Protein AF-A0AAE9EL29-F1 (afdb_monomer_lite)

Foldseek 3Di:
DDDDPPPPPPPDLPPPPPPPPPPPDDPVLFQVVLLVVQLVVLVLLQVLLVVCCPVFPVVLSVLSNVLSVLSNVLSRLVRSLVSVVVVVVVVVVVDPDPPDDDDDSSNDVSVVVSVVSLVVSLVSLVVLCVVLVCCVVVVPDGDPSRNVVSNVSSVVSPVVVVVVVVVVVVVVVVVVVD

Radius of gyration: 21.61 Å; chains: 1; bounding box: 70×26×61 Å

pLDDT: mean 76.13, std 20.04, range [33.28, 96.25]

Secondary structure (DSSP, 8-state):
------------TT-TT---------GGG--HHHHHHHTHHHHHHHHHHHHTTTTS-HHHHHHHHHHHHHHHHHHHHHHHHHHHHHHHHHHHTT---TTS----GGG-HHHHHHHHHHHHHHHHHHHHHHHHHHHHHHT----HHHHHHHHHHHHHHHHHHHHHHHHHHHHHHHHHH-

Organism: Caenorhabditis briggsae (NCBI:txid6238)

Sequence (178 aa):
MSQKKETNISVDPFTDQDVLKTKAFSWREIHLQIFFLTIPLPLFFIVTGILQIYDCDTSLAIWMIIMGIMIGVELIHVSVFFHRAAVQKNEMDLEDDDIFDHYEPLKDPIVKRIVRIHSVTGLLSYFGGVKCYLILIGSWWCSGMVFWPSLLISLFYWVTMAALVVYTCKSKNRKMII

Structure (mmCIF, N/CA/C/O backbone):
data_AF-A0AAE9EL29-F1
#
_entry.id   AF-A0AAE9EL29-F1
#
loop_
_atom_site.group_PDB
_atom_site.id
_atom_site.type_symbol
_atom_site.label_atom_id
_atom_site.label_alt_id
_atom_site.label_comp_id
_atom_site.label_asym_id
_atom_site.label_entity_id
_atom_site.label_seq_id
_atom_site.pdbx_PDB_ins_code
_atom_site.Cartn_x
_atom_site.Cartn_y
_atom_site.Cartn_z
_atom_site.occupancy
_atom_site.B_iso_or_equiv
_atom_site.auth_seq_id
_atom_site.auth_comp_id
_atom_site.auth_asym_id
_atom_site.auth_atom_id
_atom_site.pdbx_PDB_model_num
ATOM 1 N N . MET A 1 1 ? -53.280 9.287 32.474 1.00 35.94 1 MET A N 1
ATOM 2 C CA . MET A 1 1 ? -52.781 8.192 31.612 1.00 35.94 1 MET A CA 1
ATOM 3 C C . MET A 1 1 ? -51.953 8.820 30.503 1.00 35.94 1 MET A C 1
ATOM 5 O O . MET A 1 1 ? -52.526 9.433 29.616 1.00 35.94 1 MET A O 1
ATOM 9 N N . SER A 1 2 ? -50.624 8.788 30.621 1.00 33.28 2 SER A N 1
ATOM 10 C CA . SER A 1 2 ? -49.710 9.409 29.653 1.00 33.28 2 SER A CA 1
ATOM 11 C C . SER A 1 2 ? -49.238 8.346 28.661 1.00 33.28 2 SER A C 1
ATOM 13 O O . SER A 1 2 ? -48.632 7.358 29.073 1.00 33.28 2 SER A O 1
ATOM 15 N N . GLN A 1 3 ? -49.564 8.512 27.377 1.00 37.41 3 GLN A N 1
ATOM 16 C CA . GLN A 1 3 ? -49.053 7.667 26.298 1.00 37.41 3 GLN A CA 1
ATOM 17 C C . GLN A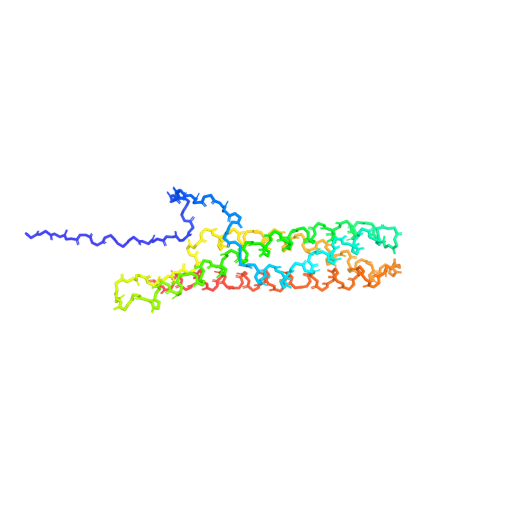 1 3 ? -47.580 8.008 26.055 1.00 37.41 3 GLN A C 1
ATOM 19 O O . GLN A 1 3 ? -47.247 9.070 25.530 1.00 37.41 3 GLN A O 1
ATOM 24 N N . LYS A 1 4 ? -46.689 7.093 26.442 1.00 34.09 4 LYS A N 1
ATOM 25 C CA . LYS A 1 4 ? -45.263 7.160 26.125 1.00 34.09 4 LYS A CA 1
ATOM 26 C C . LYS A 1 4 ? -45.096 6.743 24.659 1.00 34.09 4 LYS A C 1
ATOM 28 O O . LYS A 1 4 ? -45.248 5.576 24.321 1.00 34.09 4 LYS A O 1
ATOM 33 N N . LYS A 1 5 ? -44.856 7.718 23.781 1.00 37.31 5 LYS A N 1
ATOM 34 C CA . LYS A 1 5 ? -44.488 7.491 22.380 1.00 37.31 5 LYS A CA 1
ATOM 35 C C . LYS A 1 5 ? -43.053 6.966 22.363 1.00 37.31 5 LYS A C 1
ATOM 37 O O . LYS A 1 5 ? -42.123 7.729 22.606 1.00 37.31 5 LYS A O 1
ATOM 42 N N . GLU A 1 6 ? -42.882 5.669 22.131 1.00 37.59 6 GLU A N 1
ATOM 43 C CA . GLU A 1 6 ? -41.576 5.074 21.851 1.00 37.59 6 GLU A CA 1
ATOM 44 C C . GLU A 1 6 ? -41.082 5.608 20.504 1.00 37.59 6 GLU A C 1
ATOM 46 O O . GLU A 1 6 ? -41.537 5.218 19.430 1.00 37.59 6 GLU A O 1
ATOM 51 N N . THR A 1 7 ? -40.177 6.579 20.558 1.00 35.81 7 THR A N 1
ATOM 52 C CA . THR A 1 7 ? -39.367 6.960 19.408 1.00 35.81 7 THR A CA 1
ATOM 53 C C . THR A 1 7 ? -38.301 5.890 19.226 1.00 35.81 7 THR A C 1
ATOM 55 O O . THR A 1 7 ? -37.272 5.920 19.896 1.00 35.81 7 THR A O 1
ATOM 58 N N . ASN A 1 8 ? -38.558 4.946 18.320 1.00 36.09 8 ASN A N 1
ATOM 59 C CA . ASN A 1 8 ? -37.518 4.129 17.707 1.00 36.09 8 ASN A CA 1
ATOM 60 C C . ASN A 1 8 ? -36.554 5.068 16.974 1.00 36.09 8 ASN A C 1
ATOM 62 O O . ASN A 1 8 ? -36.813 5.492 15.848 1.00 36.09 8 ASN A O 1
ATOM 66 N N . ILE A 1 9 ? -35.466 5.445 17.641 1.00 38.19 9 ILE A N 1
ATOM 67 C CA . ILE A 1 9 ? -34.357 6.153 17.012 1.00 38.19 9 ILE A CA 1
ATOM 68 C C . ILE A 1 9 ? -33.569 5.091 16.248 1.00 38.19 9 ILE A C 1
ATOM 70 O O . ILE A 1 9 ? -32.723 4.395 16.805 1.00 38.19 9 ILE A O 1
ATOM 74 N N . SER A 1 10 ? -33.875 4.939 14.961 1.00 37.31 10 SER A N 1
ATOM 75 C CA . SER A 1 10 ? -32.998 4.236 14.033 1.00 37.31 10 SER A CA 1
ATOM 76 C C . SER A 1 10 ? -31.721 5.064 13.882 1.00 37.31 10 SER A C 1
ATOM 78 O O . SER A 1 10 ? -31.686 6.033 13.123 1.00 37.31 10 SER A O 1
ATOM 80 N N . VAL A 1 11 ? -30.683 4.721 14.643 1.00 40.31 11 VAL A N 1
ATOM 81 C CA . VAL A 1 11 ? -29.363 5.339 14.497 1.00 40.31 11 VAL A CA 1
ATOM 82 C C . VAL A 1 11 ? -28.725 4.770 13.231 1.00 40.31 11 VAL A C 1
ATOM 84 O O . VAL A 1 11 ? -28.237 3.636 13.195 1.00 40.31 11 VAL A O 1
ATOM 87 N N . ASP A 1 12 ? -28.778 5.550 12.158 1.00 40.56 12 ASP A N 1
ATOM 88 C CA . ASP A 1 12 ? -28.031 5.278 10.939 1.00 40.56 12 ASP A CA 1
ATOM 89 C C . ASP A 1 12 ? -26.528 5.490 11.236 1.00 40.56 12 ASP A C 1
ATOM 91 O O . ASP A 1 12 ? -26.129 6.584 11.647 1.00 40.56 12 ASP A O 1
ATOM 95 N N . PRO A 1 13 ? -25.661 4.467 11.085 1.00 49.78 13 PRO A N 1
ATOM 96 C CA . PRO A 1 13 ? -24.234 4.560 11.408 1.00 49.78 13 PRO A CA 1
ATOM 97 C C . PRO A 1 13 ? -23.459 5.495 10.467 1.00 49.78 13 PRO A C 1
ATOM 99 O O . PRO A 1 13 ? -22.249 5.653 10.624 1.00 49.78 13 PRO A O 1
ATOM 102 N N . PHE A 1 14 ? -24.133 6.101 9.486 1.00 45.19 14 PHE A N 1
ATOM 103 C CA . PHE A 1 14 ? -23.553 7.057 8.549 1.00 45.19 14 PHE A CA 1
ATOM 104 C C . PHE A 1 14 ? -24.125 8.474 8.672 1.00 45.19 14 PHE A C 1
ATOM 106 O O . PHE A 1 14 ? -23.801 9.315 7.837 1.00 45.19 14 PHE A O 1
ATOM 113 N N . THR A 1 15 ? -24.923 8.777 9.702 1.00 37.12 15 THR A N 1
ATOM 114 C CA . THR A 1 15 ? -25.409 10.149 9.908 1.00 37.12 15 THR A CA 1
ATOM 115 C C . THR A 1 15 ? -24.257 11.068 10.328 1.00 37.12 15 THR A C 1
ATOM 117 O O . THR A 1 15 ? -23.659 10.894 11.387 1.00 37.12 15 THR A O 1
ATOM 120 N N . ASP A 1 16 ? -23.958 12.069 9.502 1.00 44.47 16 ASP A N 1
ATOM 121 C CA . ASP A 1 16 ? -22.879 13.059 9.668 1.00 44.47 16 ASP A CA 1
ATOM 122 C C . ASP A 1 16 ? -23.101 14.074 10.821 1.00 44.47 16 ASP A C 1
ATOM 124 O O . ASP A 1 16 ? -22.475 15.133 10.838 1.00 44.47 16 ASP A O 1
ATOM 128 N N . GLN A 1 17 ? -23.992 13.797 11.784 1.00 36.06 17 GLN A N 1
ATOM 129 C CA . GLN A 1 17 ? -24.411 14.789 12.787 1.00 36.06 17 GLN A CA 1
ATOM 130 C C . GLN A 1 17 ? -23.762 14.695 14.168 1.00 36.06 17 GLN A C 1
ATOM 132 O O . GLN A 1 17 ? -23.845 15.669 14.913 1.00 36.06 17 GLN A O 1
ATOM 137 N N . ASP A 1 18 ? -23.004 13.644 14.472 1.00 38.09 18 ASP A N 1
ATOM 138 C CA . ASP A 1 18 ? -22.176 13.635 15.677 1.00 38.09 18 ASP A CA 1
ATOM 139 C C . ASP A 1 18 ? -20.748 14.041 15.326 1.00 38.09 18 ASP A C 1
ATOM 141 O O . ASP A 1 18 ? -19.827 13.231 15.196 1.00 38.09 18 ASP A O 1
ATOM 145 N N . VAL A 1 19 ? -20.560 15.358 15.219 1.00 39.69 19 VAL A N 1
ATOM 146 C CA . VAL A 1 19 ? -19.268 16.027 15.411 1.00 39.69 19 VAL A CA 1
ATOM 147 C C . VAL A 1 19 ? -18.870 15.850 16.885 1.00 39.69 19 VAL A C 1
ATOM 149 O O . VAL A 1 19 ? -18.762 16.798 17.661 1.00 39.69 19 VAL A O 1
ATOM 152 N N . LEU A 1 20 ? -18.676 14.600 17.310 1.00 40.12 20 LEU A N 1
ATOM 153 C CA . LEU A 1 20 ? -17.996 14.279 18.549 1.00 40.12 20 LEU A CA 1
ATOM 154 C C . LEU A 1 20 ? -16.559 14.739 18.348 1.00 40.12 20 LEU A C 1
ATOM 156 O O . LEU A 1 20 ? -15.857 14.200 17.492 1.00 40.12 20 LEU A O 1
ATOM 160 N N . LYS A 1 21 ? -16.154 15.761 19.115 1.00 38.09 21 LYS A N 1
ATOM 161 C CA . LYS A 1 21 ? -14.767 16.190 19.347 1.00 38.09 21 LYS A CA 1
ATOM 162 C C . LYS A 1 21 ? -13.812 15.018 19.116 1.00 38.09 21 LYS A C 1
ATOM 164 O O . LYS A 1 21 ? -13.589 14.204 20.010 1.00 38.09 21 LYS A O 1
ATOM 169 N N . THR A 1 22 ? -13.251 14.921 17.913 1.00 43.62 22 THR A N 1
ATOM 170 C CA . THR A 1 22 ? -12.244 13.914 17.605 1.00 43.62 22 THR A CA 1
ATOM 171 C C . THR A 1 22 ? -11.062 14.236 18.496 1.00 43.62 22 THR A C 1
ATOM 173 O O . THR A 1 22 ? -10.376 15.233 18.261 1.00 43.62 22 THR A O 1
ATOM 176 N N . LYS A 1 23 ? -10.860 13.444 19.555 1.00 49.97 23 LYS A N 1
ATOM 177 C CA . LYS A 1 23 ? -9.656 13.498 20.383 1.00 49.97 23 LYS A CA 1
ATOM 178 C C . LYS A 1 23 ? -8.480 13.470 19.405 1.00 49.97 23 LYS A C 1
ATOM 180 O O . LYS A 1 23 ? -8.371 12.534 18.607 1.00 49.97 23 LYS A O 1
ATOM 185 N N . ALA A 1 24 ? -7.721 14.565 19.357 1.00 55.28 24 ALA A N 1
ATOM 186 C CA . ALA A 1 24 ? -6.667 14.750 18.374 1.00 55.28 24 ALA A CA 1
ATOM 187 C C . ALA A 1 24 ? -5.722 13.546 18.436 1.00 55.28 24 ALA A C 1
ATOM 189 O O . ALA A 1 24 ? -5.342 13.116 19.524 1.00 55.28 24 ALA A O 1
ATOM 190 N N . PHE A 1 25 ? -5.401 12.983 17.271 1.00 55.34 25 PHE A N 1
ATOM 191 C CA . PHE A 1 25 ? -4.458 11.879 17.140 1.00 55.34 25 PHE A CA 1
ATOM 192 C C . PHE A 1 25 ? -3.190 12.188 17.947 1.00 55.34 25 PHE A C 1
ATOM 194 O O . PHE A 1 25 ? -2.529 13.198 17.700 1.00 55.34 25 PHE A O 1
ATOM 201 N N . SER A 1 26 ? -2.876 11.336 18.922 1.00 64.94 26 SER A N 1
ATOM 202 C CA . SER A 1 26 ? -1.676 11.462 19.740 1.00 64.94 26 SER A CA 1
ATOM 203 C C . SER A 1 26 ? -0.703 10.358 19.361 1.00 64.94 26 SER A C 1
ATOM 205 O O . SER A 1 26 ? -1.017 9.176 19.480 1.00 64.94 26 SER A O 1
ATOM 207 N N . TRP A 1 27 ? 0.510 10.740 18.960 1.00 63.94 27 TRP A N 1
ATOM 208 C CA . TRP A 1 27 ? 1.601 9.813 18.636 1.00 63.94 27 TRP A CA 1
ATOM 209 C C . TRP A 1 27 ? 1.955 8.858 19.789 1.00 63.94 27 TRP A C 1
ATOM 211 O O . TRP A 1 27 ? 2.574 7.824 19.560 1.00 63.94 27 TRP A O 1
ATOM 221 N N . ARG A 1 28 ? 1.541 9.178 21.025 1.00 65.69 28 ARG A N 1
ATOM 222 C CA . ARG A 1 28 ? 1.718 8.317 22.206 1.00 65.69 28 ARG A CA 1
ATOM 223 C C . ARG A 1 28 ? 0.825 7.071 22.196 1.00 65.69 28 ARG A C 1
ATOM 225 O O . ARG A 1 28 ? 1.087 6.165 22.971 1.00 65.69 28 ARG A O 1
ATOM 232 N N . GLU A 1 29 ? -0.195 7.018 21.341 1.00 68.88 29 GLU A N 1
ATOM 233 C CA . GLU A 1 29 ? -1.155 5.905 21.266 1.00 68.88 29 GLU A CA 1
ATOM 234 C C . GLU A 1 29 ? -0.723 4.799 20.280 1.00 68.88 29 GLU A C 1
ATOM 236 O O . GLU A 1 29 ? -1.503 3.900 19.978 1.00 68.88 29 GLU A O 1
ATOM 241 N N . ILE A 1 30 ? 0.496 4.854 19.733 1.00 73.69 30 ILE A N 1
ATOM 242 C CA . ILE A 1 30 ? 1.000 3.844 18.790 1.00 73.69 30 ILE A CA 1
ATOM 243 C C . ILE A 1 30 ? 1.427 2.583 19.548 1.00 73.69 30 ILE A C 1
ATOM 245 O O . ILE A 1 30 ? 2.301 2.631 20.416 1.00 73.69 30 ILE A O 1
ATOM 249 N N . HIS A 1 31 ? 0.879 1.426 19.162 1.00 77.62 31 HIS A N 1
ATOM 250 C CA . HIS A 1 31 ? 1.324 0.140 19.696 1.00 77.62 31 HIS A CA 1
ATOM 251 C C . HIS A 1 31 ? 2.714 -0.228 19.149 1.00 77.62 31 HIS A C 1
ATOM 253 O O . HIS A 1 31 ? 2.838 -0.827 18.076 1.00 77.62 31 HIS A O 1
ATOM 259 N N . LEU A 1 32 ? 3.769 0.104 19.901 1.00 77.69 32 LEU A N 1
ATOM 260 C CA . LEU A 1 32 ? 5.171 -0.009 19.469 1.00 77.69 32 LEU A CA 1
ATOM 261 C C . LEU A 1 32 ? 5.536 -1.382 18.885 1.00 77.69 32 LEU A C 1
ATOM 263 O O . LEU A 1 32 ? 6.172 -1.444 17.839 1.00 77.69 32 LEU A O 1
ATOM 267 N N . GLN A 1 33 ? 5.100 -2.485 19.501 1.00 79.56 33 GLN A N 1
ATOM 268 C CA . GLN A 1 33 ? 5.423 -3.831 19.002 1.00 79.56 33 GLN A CA 1
ATOM 269 C C . GLN A 1 33 ? 4.840 -4.105 17.608 1.00 79.56 33 GLN A C 1
ATOM 271 O O . GLN A 1 33 ? 5.516 -4.671 16.754 1.00 79.56 33 GLN A O 1
ATOM 276 N N . ILE A 1 34 ? 3.603 -3.662 17.358 1.00 77.69 34 ILE A N 1
ATOM 277 C CA . ILE A 1 34 ? 2.935 -3.850 16.062 1.00 77.69 34 ILE A CA 1
ATOM 278 C C . ILE A 1 34 ? 3.591 -2.938 15.031 1.00 77.69 34 ILE A C 1
ATOM 280 O O . ILE A 1 34 ? 3.839 -3.353 13.901 1.00 77.69 34 ILE A O 1
ATOM 284 N N . PHE A 1 35 ? 3.931 -1.715 15.431 1.00 80.44 35 PHE A N 1
ATOM 285 C CA . PHE A 1 35 ? 4.624 -0.765 14.575 1.00 80.44 35 PHE A CA 1
ATOM 286 C C . PHE A 1 35 ? 5.989 -1.299 14.113 1.00 80.44 35 PHE A C 1
ATOM 288 O O . PHE A 1 35 ? 6.247 -1.345 12.913 1.00 80.44 35 PHE A O 1
ATOM 295 N N . PHE A 1 36 ? 6.832 -1.791 15.028 1.00 84.44 36 PHE A N 1
ATOM 296 C CA . PHE A 1 36 ? 8.142 -2.349 14.668 1.00 84.44 36 PHE A CA 1
ATOM 297 C C . PHE A 1 36 ? 8.048 -3.630 13.835 1.00 84.44 36 PHE A C 1
ATOM 299 O O . PHE A 1 36 ? 8.890 -3.848 12.968 1.00 84.44 36 PHE A O 1
ATOM 306 N N . LEU A 1 37 ? 7.019 -4.454 14.052 1.00 87.00 37 LEU A N 1
ATOM 307 C CA . LEU A 1 37 ? 6.789 -5.652 13.244 1.00 87.00 37 LEU A CA 1
ATOM 308 C C . LEU A 1 37 ? 6.361 -5.311 11.809 1.00 87.00 37 LEU A C 1
ATOM 310 O O . LEU A 1 37 ? 6.715 -6.018 10.870 1.00 87.00 37 LEU A O 1
ATOM 314 N N . THR A 1 38 ? 5.588 -4.240 11.635 1.00 85.56 38 THR A N 1
ATOM 315 C CA . THR A 1 38 ? 4.935 -3.931 10.355 1.00 85.56 38 THR A CA 1
ATOM 316 C C . THR A 1 38 ? 5.690 -2.908 9.510 1.00 85.56 38 THR A C 1
ATOM 318 O O . THR A 1 38 ? 5.520 -2.905 8.295 1.00 85.56 38 THR A O 1
ATOM 321 N N . ILE A 1 39 ? 6.580 -2.097 10.097 1.00 89.62 39 ILE A N 1
ATOM 322 C CA . ILE A 1 39 ? 7.360 -1.073 9.381 1.00 89.62 39 ILE A CA 1
ATOM 323 C C . ILE A 1 39 ? 8.383 -1.577 8.342 1.00 89.62 39 ILE A C 1
ATOM 325 O O . ILE A 1 39 ? 8.630 -0.842 7.381 1.00 89.62 39 ILE A O 1
ATOM 329 N N . PRO A 1 40 ? 8.969 -2.791 8.428 1.00 93.38 40 PRO A N 1
ATOM 330 C CA . PRO A 1 40 ? 9.897 -3.253 7.396 1.00 93.38 40 PRO A CA 1
ATOM 331 C C . PRO A 1 40 ? 9.247 -3.347 6.014 1.00 93.38 40 PRO A C 1
ATOM 333 O O . PRO A 1 40 ? 9.912 -3.119 5.009 1.00 93.38 40 PRO A O 1
ATOM 336 N N . LEU A 1 41 ? 7.941 -3.627 5.958 1.00 92.38 41 LEU A N 1
ATOM 337 C CA . LEU A 1 41 ? 7.194 -3.734 4.710 1.00 92.38 41 LEU A CA 1
ATOM 338 C C . LEU A 1 41 ? 7.134 -2.398 3.939 1.00 92.38 41 LEU A C 1
ATOM 340 O O . LEU A 1 41 ? 7.664 -2.349 2.831 1.00 92.38 41 LEU A O 1
ATOM 344 N N . PRO A 1 42 ? 6.563 -1.297 4.469 1.00 94.38 42 PRO A N 1
ATOM 345 C CA . PRO A 1 42 ? 6.536 -0.020 3.758 1.00 94.38 42 PRO A CA 1
ATOM 346 C C . PRO A 1 42 ? 7.943 0.506 3.446 1.00 94.38 42 PRO A C 1
ATOM 348 O O . PRO A 1 42 ? 8.154 1.064 2.370 1.00 94.38 42 PRO A O 1
ATOM 351 N N . LEU A 1 43 ? 8.924 0.272 4.327 1.00 94.81 43 LEU A N 1
ATOM 352 C CA . LEU A 1 43 ? 10.320 0.627 4.056 1.00 94.81 43 LEU A CA 1
ATOM 353 C C . LEU A 1 43 ? 10.896 -0.156 2.876 1.00 94.81 43 LEU A C 1
ATOM 355 O O . LEU A 1 43 ? 11.551 0.440 2.025 1.00 94.81 43 LEU A O 1
ATOM 359 N N . PHE A 1 44 ? 10.621 -1.458 2.785 1.00 94.94 44 PHE A N 1
ATOM 360 C CA . PHE A 1 44 ? 11.021 -2.272 1.642 1.00 94.94 44 PHE A CA 1
ATOM 361 C C . PHE A 1 44 ? 10.473 -1.686 0.337 1.00 94.94 44 PHE A C 1
ATOM 363 O O . PHE A 1 44 ? 11.248 -1.492 -0.596 1.00 94.94 44 PHE A O 1
ATOM 370 N N . PHE A 1 45 ? 9.185 -1.328 0.286 1.00 94.94 45 PHE A N 1
ATOM 371 C CA . PHE A 1 45 ? 8.568 -0.721 -0.901 1.00 94.94 45 PHE A CA 1
ATOM 372 C C . PHE A 1 45 ? 9.229 0.603 -1.308 1.00 94.94 45 PHE A C 1
ATOM 374 O O . PHE A 1 45 ? 9.524 0.815 -2.483 1.00 94.94 45 PHE A O 1
ATOM 381 N N . ILE A 1 46 ? 9.512 1.475 -0.338 1.00 96.06 46 ILE A N 1
ATOM 382 C CA . ILE A 1 46 ? 10.152 2.771 -0.594 1.00 96.06 46 ILE A CA 1
ATOM 383 C C . ILE A 1 46 ? 11.590 2.579 -1.090 1.00 96.06 46 ILE A C 1
ATOM 385 O O . ILE A 1 46 ? 11.971 3.143 -2.113 1.00 96.06 46 ILE A O 1
ATOM 389 N N . VAL A 1 47 ? 12.391 1.770 -0.392 1.00 95.69 47 VAL A N 1
ATOM 390 C CA . VAL A 1 47 ? 13.810 1.571 -0.720 1.00 95.69 47 VAL A CA 1
ATOM 391 C C . VAL A 1 47 ? 13.967 0.885 -2.073 1.00 95.69 47 VAL A C 1
ATOM 393 O O . VAL A 1 47 ? 14.748 1.346 -2.902 1.00 95.69 47 VAL A O 1
ATOM 396 N N . THR A 1 48 ? 13.210 -0.181 -2.334 1.00 93.75 48 THR A N 1
ATOM 397 C CA . THR A 1 48 ? 13.282 -0.890 -3.622 1.00 93.75 48 THR A CA 1
ATOM 398 C C . THR A 1 48 ? 12.803 -0.026 -4.783 1.00 93.75 48 THR A C 1
ATOM 400 O O . THR A 1 48 ? 13.475 0.004 -5.811 1.00 93.75 48 THR A O 1
ATOM 403 N N . GLY A 1 49 ? 11.723 0.742 -4.607 1.00 91.88 49 GLY A N 1
ATOM 404 C CA . GLY A 1 49 ? 11.255 1.691 -5.616 1.00 91.88 49 GLY A CA 1
ATOM 405 C C . GLY A 1 49 ? 12.298 2.761 -5.958 1.00 91.88 49 GLY A C 1
ATOM 406 O O . GLY A 1 49 ? 12.486 3.074 -7.130 1.00 91.88 49 GLY A O 1
ATOM 407 N N . ILE A 1 50 ? 13.036 3.274 -4.966 1.00 93.69 50 ILE A N 1
ATOM 408 C CA . ILE A 1 50 ? 14.131 4.235 -5.195 1.00 93.69 50 ILE A CA 1
ATOM 409 C C . ILE A 1 50 ? 15.303 3.572 -5.926 1.00 93.69 50 ILE A C 1
ATOM 411 O O . ILE A 1 50 ? 15.792 4.110 -6.918 1.00 93.69 50 ILE A O 1
ATOM 415 N N . LEU A 1 51 ? 15.757 2.408 -5.450 1.00 93.25 51 LEU A N 1
ATOM 416 C CA . LEU A 1 51 ? 16.934 1.729 -6.000 1.00 93.25 51 LEU A CA 1
ATOM 417 C C . LEU A 1 51 ? 16.727 1.239 -7.435 1.00 93.25 51 LEU A C 1
ATOM 419 O O . LEU A 1 51 ? 17.696 1.113 -8.171 1.00 93.25 51 LEU A O 1
ATOM 423 N N . GLN A 1 52 ? 15.488 0.946 -7.824 1.00 90.25 52 GLN A N 1
ATOM 424 C CA . GLN A 1 52 ? 15.153 0.351 -9.119 1.00 90.25 52 GLN A CA 1
ATOM 425 C C . GLN A 1 52 ? 14.475 1.343 -10.077 1.00 90.25 52 GLN A C 1
ATOM 427 O O . GLN A 1 52 ? 13.933 0.934 -11.102 1.00 90.25 52 GLN A O 1
ATOM 432 N N . ILE A 1 53 ? 14.499 2.648 -9.772 1.00 88.69 53 ILE A N 1
ATOM 433 C CA . ILE A 1 53 ? 13.783 3.678 -10.545 1.00 88.69 53 ILE A CA 1
ATOM 434 C C . ILE A 1 53 ? 14.240 3.785 -12.012 1.00 88.69 53 ILE A C 1
ATOM 436 O O . ILE A 1 53 ? 13.451 4.185 -12.872 1.00 88.69 53 ILE A O 1
ATOM 440 N N . TYR A 1 54 ? 15.494 3.405 -12.288 1.00 84.00 54 TYR A N 1
ATOM 441 C CA . TYR A 1 54 ? 16.104 3.383 -13.623 1.00 84.00 54 TYR A CA 1
ATOM 442 C C . TYR A 1 54 ? 16.193 1.974 -14.238 1.00 84.00 54 TYR A C 1
ATOM 444 O O . TYR A 1 54 ? 16.434 1.858 -15.436 1.00 84.00 54 TYR A O 1
ATOM 452 N N . ASP A 1 55 ? 15.965 0.921 -13.445 1.00 80.25 55 ASP A N 1
ATOM 453 C CA . ASP A 1 55 ? 16.130 -0.488 -13.845 1.00 80.25 55 ASP A CA 1
ATOM 454 C C . ASP A 1 55 ? 14.790 -1.175 -14.200 1.00 80.25 55 ASP A C 1
ATOM 456 O O . ASP A 1 55 ? 14.740 -2.358 -14.536 1.00 80.25 55 ASP A O 1
ATOM 460 N N . CYS A 1 56 ? 13.670 -0.462 -14.099 1.00 82.50 56 CYS A N 1
ATOM 461 C CA . CYS A 1 56 ? 12.335 -0.920 -14.492 1.00 82.50 56 CYS A CA 1
ATOM 462 C C . CYS A 1 56 ? 11.511 0.284 -14.996 1.00 82.50 56 CYS A C 1
ATOM 464 O O . CYS A 1 56 ? 11.989 1.418 -15.008 1.00 82.50 56 CYS A O 1
ATOM 466 N N . ASP A 1 57 ? 10.261 0.052 -15.410 1.00 85.31 57 ASP A N 1
ATOM 467 C CA . ASP A 1 57 ? 9.271 1.102 -15.651 1.00 85.31 57 ASP A CA 1
ATOM 468 C C . ASP A 1 57 ? 9.240 2.086 -14.464 1.00 85.31 57 ASP A C 1
ATOM 470 O O . ASP A 1 57 ? 8.777 1.778 -13.361 1.00 85.31 57 ASP A O 1
ATOM 474 N N . THR A 1 58 ? 9.737 3.298 -14.716 1.00 89.12 58 THR A N 1
ATOM 475 C CA . THR A 1 58 ? 9.855 4.367 -13.721 1.00 89.12 58 THR A CA 1
ATOM 476 C C . THR A 1 58 ? 8.512 4.709 -13.082 1.00 89.12 58 THR A C 1
ATOM 478 O O . THR A 1 58 ? 8.455 5.036 -11.899 1.00 89.12 58 THR A O 1
ATOM 481 N N . SER A 1 59 ? 7.407 4.603 -13.825 1.00 91.44 59 SER A N 1
ATOM 482 C CA . SER A 1 59 ? 6.078 4.871 -13.274 1.00 91.44 59 SER A CA 1
ATOM 483 C C . SER A 1 59 ? 5.633 3.790 -12.288 1.00 91.44 59 SER A C 1
ATOM 485 O O . SER A 1 59 ? 4.995 4.120 -11.288 1.00 91.44 59 SER A O 1
ATOM 487 N N . LEU A 1 60 ? 6.012 2.526 -12.510 1.00 92.06 60 LEU A N 1
ATOM 488 C CA . LEU A 1 60 ? 5.767 1.444 -11.556 1.00 92.06 60 LEU A CA 1
ATOM 489 C C . LEU A 1 60 ? 6.633 1.605 -10.301 1.00 92.06 60 LEU A C 1
ATOM 491 O O . LEU A 1 60 ? 6.125 1.457 -9.193 1.00 92.06 60 LEU A O 1
ATOM 495 N N . ALA A 1 61 ? 7.905 1.981 -10.459 1.00 92.38 61 ALA A N 1
ATOM 496 C CA . ALA A 1 61 ? 8.801 2.256 -9.336 1.00 92.38 61 ALA A CA 1
ATOM 497 C C . ALA A 1 61 ? 8.317 3.443 -8.475 1.00 92.38 61 ALA A C 1
ATOM 499 O O . ALA A 1 61 ? 8.256 3.339 -7.251 1.00 92.38 61 ALA A O 1
ATOM 500 N N . ILE A 1 62 ? 7.881 4.546 -9.097 1.00 93.06 62 ILE A N 1
ATOM 501 C CA . ILE A 1 62 ? 7.278 5.688 -8.385 1.00 93.06 62 ILE A CA 1
ATOM 502 C C . ILE A 1 62 ? 5.990 5.266 -7.672 1.00 93.06 62 ILE A C 1
ATOM 504 O O . ILE A 1 62 ? 5.778 5.614 -6.510 1.00 93.06 62 ILE A O 1
ATOM 508 N N . TRP A 1 63 ? 5.133 4.492 -8.340 1.00 94.69 63 TRP A N 1
ATOM 509 C CA . TRP A 1 63 ? 3.917 3.969 -7.723 1.00 94.69 63 TRP A CA 1
ATOM 510 C C . TRP A 1 63 ? 4.228 3.086 -6.507 1.00 94.69 63 TRP A C 1
ATOM 512 O O . TRP A 1 63 ? 3.560 3.205 -5.482 1.00 94.69 63 TRP A O 1
ATOM 522 N N . MET A 1 64 ? 5.284 2.273 -6.574 1.00 94.75 64 MET A N 1
ATOM 523 C CA . MET A 1 64 ? 5.746 1.425 -5.474 1.00 94.75 64 MET A CA 1
ATOM 524 C C . MET A 1 64 ? 6.112 2.255 -4.232 1.00 94.75 64 MET A C 1
ATOM 526 O O . MET A 1 64 ? 5.715 1.909 -3.118 1.00 94.75 64 MET A O 1
ATOM 530 N N . ILE A 1 65 ? 6.784 3.397 -4.425 1.00 95.00 65 ILE A N 1
ATOM 531 C CA . ILE A 1 65 ? 7.109 4.349 -3.350 1.00 95.00 65 ILE A CA 1
ATOM 532 C C . ILE A 1 65 ? 5.829 4.931 -2.736 1.00 95.00 65 ILE A C 1
ATOM 534 O O . ILE A 1 65 ? 5.680 4.946 -1.513 1.00 95.00 65 ILE A O 1
ATOM 538 N N . ILE A 1 66 ? 4.885 5.381 -3.573 1.00 95.19 66 ILE A N 1
ATOM 539 C CA . ILE A 1 66 ? 3.603 5.945 -3.117 1.00 95.19 66 ILE A CA 1
ATOM 540 C C . ILE A 1 66 ? 2.826 4.911 -2.294 1.00 95.19 66 ILE A C 1
ATOM 542 O O . ILE A 1 66 ? 2.333 5.230 -1.211 1.00 95.19 66 ILE A O 1
ATOM 546 N N . MET A 1 67 ? 2.758 3.665 -2.766 1.00 95.12 67 MET A N 1
ATOM 547 C CA . MET A 1 67 ? 2.115 2.571 -2.039 1.00 95.12 67 MET A CA 1
ATOM 548 C C . MET A 1 67 ? 2.800 2.296 -0.704 1.00 95.12 67 MET A C 1
ATOM 550 O O . MET A 1 67 ? 2.108 2.145 0.297 1.00 95.12 67 MET A O 1
ATOM 554 N N . GLY A 1 68 ? 4.135 2.300 -0.653 1.00 95.31 68 GLY A N 1
ATOM 555 C CA . GLY A 1 68 ? 4.879 2.156 0.600 1.00 95.31 68 GLY A CA 1
ATOM 556 C C . GLY A 1 68 ? 4.499 3.219 1.637 1.00 95.31 68 GLY A C 1
ATOM 557 O O . GLY A 1 68 ? 4.245 2.890 2.794 1.00 95.31 68 GLY A O 1
ATOM 558 N N . ILE A 1 69 ? 4.365 4.482 1.221 1.00 95.62 69 ILE A N 1
ATOM 559 C CA . ILE A 1 69 ? 3.924 5.572 2.108 1.00 95.62 69 ILE A CA 1
ATOM 560 C C . ILE A 1 69 ? 2.482 5.343 2.581 1.00 95.62 69 ILE A C 1
ATOM 562 O O . ILE A 1 69 ? 2.206 5.437 3.777 1.00 95.62 69 ILE A O 1
ATOM 566 N N . MET A 1 70 ? 1.567 5.008 1.667 1.00 95.56 70 MET A N 1
ATOM 567 C CA . MET A 1 70 ? 0.152 4.781 1.988 1.00 95.56 70 MET A CA 1
ATOM 568 C C . MET A 1 70 ? -0.043 3.602 2.950 1.00 95.56 70 MET A C 1
ATOM 570 O O . MET A 1 70 ? -0.758 3.740 3.943 1.00 95.56 70 MET A O 1
ATOM 574 N N . ILE A 1 71 ? 0.646 2.484 2.706 1.00 94.12 71 ILE A N 1
ATOM 575 C CA . ILE A 1 71 ? 0.674 1.312 3.592 1.00 94.12 71 ILE A CA 1
ATOM 576 C C . ILE A 1 71 ? 1.220 1.709 4.966 1.00 94.12 71 ILE A C 1
ATOM 578 O O . ILE A 1 71 ? 0.640 1.348 5.984 1.00 94.12 71 ILE A O 1
ATOM 582 N N . GLY A 1 72 ? 2.298 2.499 5.017 1.00 93.19 72 GLY A N 1
ATOM 583 C CA . GLY A 1 72 ? 2.849 3.000 6.277 1.00 93.19 72 GLY A CA 1
ATOM 584 C C . GLY A 1 72 ? 1.833 3.817 7.081 1.00 93.19 72 GLY A C 1
ATOM 585 O O . GLY A 1 72 ? 1.652 3.582 8.276 1.00 93.19 72 GLY A O 1
ATOM 586 N N . VAL A 1 73 ? 1.116 4.735 6.427 1.00 9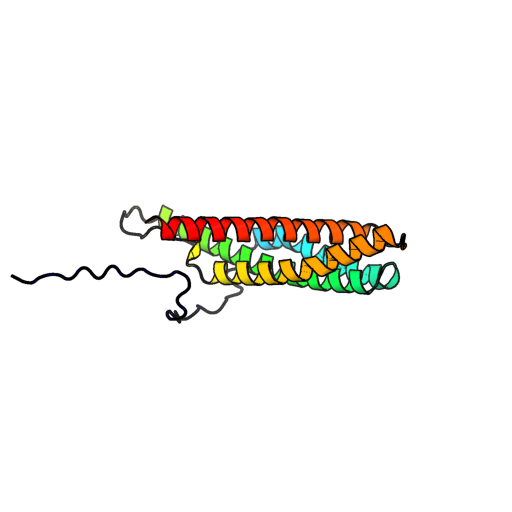2.44 73 VAL A N 1
ATOM 587 C CA . VAL A 1 73 ? 0.059 5.534 7.068 1.00 92.44 73 VAL A CA 1
ATOM 588 C C . VAL A 1 73 ? -1.096 4.651 7.547 1.00 92.44 73 VAL A C 1
ATOM 590 O O . VAL A 1 73 ? -1.610 4.863 8.648 1.00 92.44 73 VAL A O 1
ATOM 593 N N . GLU A 1 74 ? -1.501 3.657 6.759 1.00 91.94 74 GLU A N 1
ATOM 594 C CA . GLU A 1 74 ? -2.543 2.696 7.131 1.00 91.94 74 GLU A CA 1
ATOM 595 C C . GLU A 1 74 ? -2.144 1.888 8.376 1.00 91.94 74 GLU A C 1
ATOM 597 O O . GLU A 1 74 ? -2.894 1.844 9.353 1.00 91.94 74 GLU A O 1
ATOM 602 N N . LEU A 1 75 ? -0.928 1.337 8.391 1.00 90.88 75 LEU A N 1
ATOM 603 C CA . LEU A 1 75 ? -0.389 0.546 9.500 1.00 90.88 75 LEU A CA 1
ATOM 604 C C . LEU A 1 75 ? -0.262 1.351 10.795 1.00 90.88 75 LEU A C 1
ATOM 606 O O . LEU A 1 75 ? -0.537 0.819 11.870 1.00 90.88 75 LEU A O 1
ATOM 610 N N . ILE A 1 76 ? 0.085 2.641 10.715 1.00 89.19 76 ILE A N 1
ATOM 611 C CA . ILE A 1 76 ? 0.079 3.527 11.888 1.00 89.19 76 ILE A CA 1
ATOM 612 C C . ILE A 1 76 ? -1.326 3.580 12.491 1.00 89.19 76 ILE A C 1
ATOM 614 O O . ILE A 1 76 ? -1.483 3.375 13.693 1.00 89.19 76 ILE A O 1
ATOM 618 N N . HIS A 1 77 ? -2.363 3.789 11.680 1.00 86.50 77 HIS A N 1
ATOM 619 C CA . HIS A 1 77 ? -3.735 3.853 12.189 1.00 86.50 77 HIS A CA 1
ATOM 620 C C . HIS A 1 77 ? -4.206 2.509 12.752 1.00 86.50 77 HIS A C 1
ATOM 622 O O . HIS A 1 77 ? -4.830 2.481 13.813 1.00 86.50 77 HIS A O 1
ATOM 628 N N . VAL A 1 78 ? -3.855 1.400 12.096 1.00 87.25 78 VAL A N 1
ATOM 629 C CA . VAL A 1 78 ? -4.125 0.044 12.596 1.00 87.25 78 VAL A CA 1
ATOM 630 C C . VAL A 1 78 ? -3.434 -0.192 13.942 1.00 87.25 78 VAL A C 1
ATOM 632 O O . VAL A 1 78 ? -4.045 -0.733 14.861 1.00 87.25 78 VAL A O 1
ATOM 635 N N . SER A 1 79 ? -2.193 0.268 14.111 1.00 85.81 79 SER A N 1
ATOM 636 C CA . SER A 1 79 ? -1.465 0.122 15.376 1.00 85.81 79 SER A CA 1
ATOM 637 C C . SER A 1 79 ? -2.129 0.886 16.527 1.00 85.81 79 SER A C 1
ATOM 639 O O . SER A 1 79 ? -2.187 0.375 17.643 1.00 85.81 79 SER A O 1
ATOM 641 N N . VAL A 1 80 ? -2.686 2.072 16.255 1.00 83.62 80 VAL A N 1
ATOM 642 C CA . VAL A 1 80 ? -3.436 2.851 17.251 1.00 83.62 80 VAL A CA 1
ATOM 643 C C . VAL A 1 80 ? -4.754 2.169 17.597 1.00 83.62 80 VAL A C 1
ATOM 645 O O . VAL A 1 80 ? -5.114 2.104 18.769 1.00 83.62 80 VAL A O 1
ATOM 648 N N . PHE A 1 81 ? -5.455 1.610 16.606 1.00 83.44 81 PHE A N 1
ATOM 649 C CA . PHE A 1 81 ? -6.662 0.822 16.856 1.00 83.44 81 PHE A CA 1
ATOM 650 C C . PHE A 1 81 ? -6.380 -0.347 17.810 1.00 83.44 81 PHE A C 1
ATOM 652 O O . PHE A 1 81 ? -7.075 -0.498 18.811 1.00 83.44 81 PHE A O 1
ATOM 659 N N . PHE A 1 82 ? -5.319 -1.122 17.562 1.00 80.50 82 PHE A N 1
ATOM 660 C CA . PHE A 1 82 ? -4.940 -2.220 18.455 1.00 80.50 82 PHE A CA 1
ATOM 661 C C . PHE A 1 82 ? -4.520 -1.746 19.845 1.00 80.50 82 PHE A C 1
ATOM 663 O O . PHE A 1 82 ? -4.849 -2.408 20.825 1.00 80.50 82 PHE A O 1
ATOM 670 N N . HIS A 1 83 ? -3.833 -0.606 19.956 1.00 81.19 83 HIS A N 1
ATOM 671 C CA . HIS A 1 83 ? -3.512 -0.032 21.261 1.00 81.19 83 HIS A CA 1
ATOM 672 C C . HIS A 1 83 ? -4.775 0.304 22.056 1.00 81.19 83 HIS A C 1
ATOM 674 O O . HIS A 1 83 ? -4.894 -0.108 23.205 1.00 81.19 83 HIS A O 1
ATOM 680 N N . ARG A 1 84 ? -5.740 0.995 21.436 1.00 77.19 84 ARG A N 1
ATOM 681 C CA . ARG A 1 84 ? -7.010 1.348 22.085 1.00 77.19 84 ARG A CA 1
ATOM 682 C C . ARG A 1 84 ? -7.814 0.115 22.475 1.00 77.19 84 ARG A C 1
ATOM 684 O O . ARG A 1 84 ? -8.281 0.041 23.604 1.00 77.19 84 ARG A O 1
ATOM 691 N N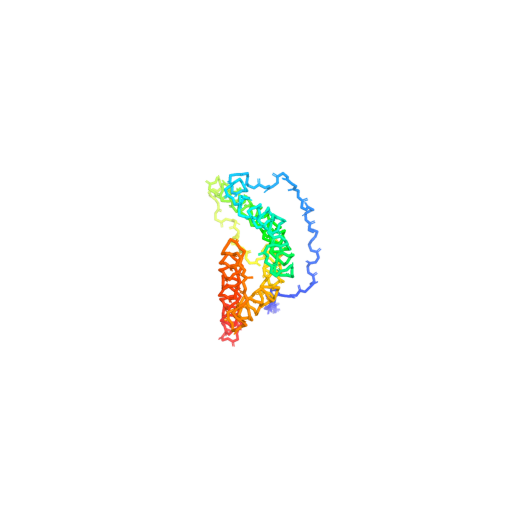 . ALA A 1 85 ? -7.895 -0.873 21.584 1.00 74.62 85 ALA A N 1
ATOM 692 C CA . ALA A 1 85 ? -8.561 -2.139 21.868 1.00 74.62 85 ALA A CA 1
ATOM 693 C C . ALA A 1 85 ? -7.900 -2.896 23.036 1.00 74.62 85 ALA A C 1
ATOM 695 O O . ALA A 1 85 ? -8.598 -3.475 23.863 1.00 74.62 85 ALA A O 1
ATOM 696 N N . ALA A 1 86 ? -6.566 -2.878 23.133 1.00 76.81 86 ALA A N 1
ATOM 697 C CA . ALA A 1 86 ? -5.835 -3.529 24.220 1.00 76.81 86 ALA A CA 1
ATOM 698 C C . ALA A 1 86 ? -5.998 -2.803 25.565 1.00 76.81 86 ALA A C 1
ATOM 700 O O . ALA A 1 86 ? -6.213 -3.459 26.580 1.00 76.81 86 ALA A O 1
ATOM 701 N N . VAL A 1 87 ? -5.923 -1.466 25.578 1.00 73.94 87 VAL A N 1
ATOM 702 C CA . VAL A 1 87 ? -6.159 -0.662 26.790 1.00 73.94 87 VAL A CA 1
ATOM 703 C C . VAL A 1 87 ? -7.574 -0.900 27.309 1.00 73.94 87 VAL A C 1
ATOM 705 O O . VAL A 1 87 ? -7.744 -1.206 28.481 1.00 73.94 87 VAL A O 1
ATOM 708 N N . GLN A 1 88 ? -8.567 -0.861 26.424 1.00 67.19 88 GLN A N 1
ATOM 709 C CA . GLN A 1 88 ? -9.961 -1.033 26.814 1.00 67.19 88 GLN A CA 1
ATOM 710 C C . GLN A 1 88 ? -10.283 -2.458 27.273 1.00 67.19 88 GLN A C 1
ATOM 712 O O . GLN A 1 88 ? -11.054 -2.635 28.208 1.00 67.19 88 GLN A O 1
ATOM 717 N N . LYS A 1 89 ? -9.674 -3.482 26.658 1.00 66.88 89 LYS A N 1
ATOM 718 C CA . LYS A 1 89 ? -9.796 -4.858 27.151 1.00 66.88 89 LYS A CA 1
ATOM 719 C C . LYS A 1 89 ? -9.255 -4.981 28.577 1.00 66.88 89 LYS A C 1
ATOM 721 O O . LYS A 1 89 ? -9.901 -5.591 29.414 1.00 66.88 89 LYS A O 1
ATOM 726 N N . ASN A 1 90 ? -8.101 -4.376 28.851 1.00 61.91 90 ASN A N 1
ATOM 727 C CA . ASN A 1 90 ? -7.528 -4.392 30.194 1.00 61.91 90 ASN A CA 1
ATOM 728 C C . ASN A 1 90 ? -8.386 -3.612 31.204 1.00 61.91 90 ASN A C 1
ATOM 730 O O . ASN A 1 90 ? -8.410 -3.995 32.363 1.00 61.91 90 ASN A O 1
ATOM 734 N N . GLU A 1 91 ? -9.074 -2.542 30.790 1.00 58.38 91 GLU A N 1
ATOM 735 C CA . GLU A 1 91 ? -10.025 -1.812 31.645 1.00 58.38 91 GLU A CA 1
ATOM 736 C C . GLU A 1 91 ? -11.296 -2.640 31.920 1.00 58.38 91 GLU A C 1
ATOM 738 O O . GLU A 1 91 ? -11.700 -2.753 33.071 1.00 58.38 91 GLU A O 1
ATOM 743 N N . MET A 1 92 ? -11.861 -3.310 30.907 1.00 56.62 92 MET A N 1
ATOM 744 C CA . MET A 1 92 ? -13.006 -4.222 31.075 1.00 56.62 92 MET A CA 1
ATOM 745 C C . MET A 1 92 ? -12.685 -5.460 31.924 1.00 56.62 92 MET A C 1
ATOM 747 O O . MET A 1 92 ? -13.547 -5.929 32.652 1.00 56.62 92 MET A O 1
ATOM 751 N N . ASP A 1 93 ? -11.466 -5.998 31.836 1.00 56.72 93 ASP A N 1
ATOM 752 C CA . ASP A 1 93 ? -11.035 -7.143 32.653 1.00 56.72 93 ASP A CA 1
ATOM 753 C C . ASP A 1 93 ? -10.768 -6.737 34.128 1.00 56.72 93 ASP A C 1
ATOM 755 O O . ASP A 1 93 ? -10.550 -7.606 34.973 1.00 56.72 93 ASP A O 1
ATOM 759 N N . LEU A 1 94 ? -10.748 -5.431 34.446 1.00 53.94 94 LEU A N 1
ATOM 760 C CA . LEU A 1 94 ? -10.540 -4.889 35.799 1.00 53.94 94 LEU A CA 1
ATOM 761 C C . LEU A 1 94 ? -11.836 -4.412 36.480 1.00 53.94 94 LEU A C 1
ATOM 763 O O . LEU A 1 94 ? -11.860 -4.323 37.708 1.00 53.94 94 LEU A O 1
ATOM 767 N N . GLU A 1 95 ? -12.889 -4.110 35.720 1.00 49.50 95 GLU A N 1
ATOM 768 C CA . GLU A 1 95 ? -14.210 -3.737 36.238 1.00 49.50 95 GLU A CA 1
ATOM 769 C C . GLU A 1 95 ? -15.196 -4.900 36.022 1.00 49.50 95 GLU A C 1
ATOM 771 O O . GLU A 1 95 ? -15.807 -5.029 34.963 1.00 49.50 95 GLU A O 1
ATOM 776 N N . ASP A 1 96 ? -15.351 -5.747 37.050 1.00 46.09 96 ASP A N 1
ATOM 777 C CA . ASP A 1 96 ? -16.379 -6.801 37.189 1.00 46.09 96 ASP A CA 1
ATOM 778 C C . ASP A 1 96 ? -17.805 -6.206 37.301 1.00 46.09 96 ASP A C 1
ATOM 780 O O . ASP A 1 96 ? -18.565 -6.549 38.204 1.00 46.09 96 ASP A O 1
ATOM 784 N N . ASP A 1 97 ? -18.194 -5.288 36.417 1.00 42.97 97 ASP A N 1
ATOM 785 C CA . ASP A 1 97 ? -19.520 -4.678 36.443 1.00 42.97 97 ASP A CA 1
ATOM 786 C C . ASP A 1 97 ? -20.210 -4.805 35.078 1.00 42.97 97 ASP A C 1
ATOM 788 O O . ASP A 1 97 ? -19.779 -4.242 34.069 1.00 42.97 97 ASP A O 1
ATOM 792 N N . ASP A 1 98 ? -21.363 -5.485 35.096 1.00 48.19 98 ASP A N 1
ATOM 793 C CA . ASP A 1 98 ? -22.406 -5.636 34.059 1.00 48.19 98 ASP A CA 1
ATOM 794 C C . ASP A 1 98 ? -22.974 -4.288 33.518 1.00 48.19 98 ASP A C 1
ATOM 796 O O . ASP A 1 98 ? -24.074 -4.224 32.966 1.00 48.19 98 ASP A O 1
ATOM 800 N N . ILE A 1 99 ? -22.253 -3.178 33.702 1.00 47.66 99 ILE A N 1
ATOM 801 C CA . ILE A 1 99 ? -22.684 -1.795 33.467 1.00 47.66 99 ILE A CA 1
ATOM 802 C C . ILE A 1 99 ? -21.971 -1.164 32.256 1.00 47.66 99 ILE A C 1
ATOM 804 O O . ILE A 1 99 ? -22.454 -0.165 31.719 1.00 47.66 99 ILE A O 1
ATOM 808 N N . PHE A 1 100 ? -20.870 -1.739 31.757 1.00 48.22 100 PHE A N 1
ATOM 809 C CA . PHE A 1 100 ? -20.197 -1.204 30.570 1.00 48.22 100 PHE A CA 1
ATOM 810 C C . PHE A 1 100 ? -20.794 -1.752 29.268 1.00 48.22 100 PHE A C 1
ATOM 812 O O . PHE A 1 100 ? -20.635 -2.920 28.914 1.00 48.22 100 PHE A O 1
ATOM 819 N N . ASP A 1 101 ? -21.482 -0.861 28.546 1.00 50.19 101 ASP A N 1
ATOM 820 C CA . ASP A 1 101 ? -22.002 -1.070 27.193 1.00 50.19 101 ASP A CA 1
ATOM 821 C C . ASP A 1 101 ? -20.974 -1.787 26.299 1.00 50.19 101 ASP A C 1
ATOM 823 O O . ASP A 1 101 ? -19.819 -1.368 26.176 1.00 50.19 101 ASP A O 1
ATOM 827 N N . HIS A 1 102 ? -21.423 -2.856 25.634 1.00 53.38 102 HIS A N 1
ATOM 828 C CA . HIS A 1 102 ? -20.655 -3.611 24.644 1.00 53.38 102 HIS A CA 1
ATOM 829 C C . HIS A 1 102 ? -19.956 -2.658 23.657 1.00 53.38 102 HIS A C 1
ATOM 831 O O . HIS A 1 102 ? -20.609 -1.966 22.872 1.00 53.38 102 HIS A O 1
ATOM 837 N N . TYR A 1 103 ? -18.620 -2.633 23.664 1.00 51.19 103 TYR A N 1
ATOM 838 C CA . TYR A 1 103 ? -17.853 -1.843 22.706 1.00 51.19 103 TYR A CA 1
ATOM 839 C C . TYR A 1 103 ? -18.157 -2.316 21.281 1.00 51.19 103 TYR A C 1
ATOM 841 O O . TYR A 1 103 ? -17.898 -3.463 20.917 1.00 51.19 103 TYR A O 1
ATOM 849 N N . GLU A 1 104 ? -18.697 -1.418 20.457 1.00 56.34 104 GLU A N 1
ATOM 850 C CA . GLU A 1 104 ? -18.908 -1.659 19.033 1.00 56.34 104 GLU A CA 1
ATOM 851 C C . GLU A 1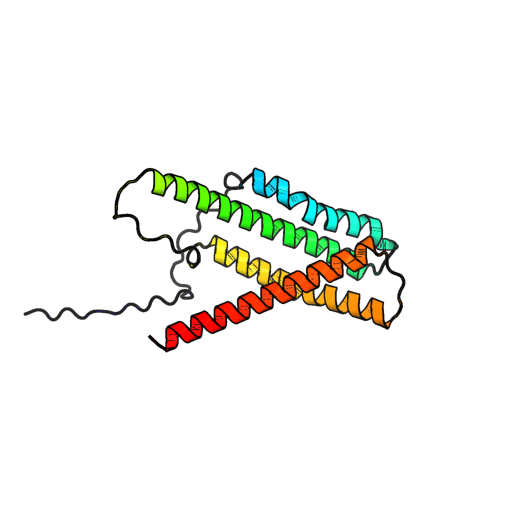 104 ? -17.731 -1.074 18.233 1.00 56.34 104 GLU A C 1
ATOM 853 O O . GLU A 1 104 ? -17.726 0.128 17.947 1.00 56.34 104 GLU A O 1
ATOM 858 N N . PRO A 1 105 ? -16.751 -1.891 17.793 1.00 54.72 105 PRO A N 1
ATOM 859 C CA . PRO A 1 105 ? -15.567 -1.399 17.085 1.00 54.72 105 PRO A CA 1
ATOM 860 C C . PRO A 1 105 ? -15.896 -0.615 15.806 1.00 54.72 105 PRO A C 1
ATOM 862 O O . PRO A 1 105 ? -15.118 0.235 15.381 1.00 54.72 105 PRO A O 1
ATOM 865 N N . LEU A 1 106 ? -17.066 -0.846 15.197 1.00 55.84 106 LEU A N 1
ATOM 866 C CA . LEU A 1 106 ? -17.516 -0.110 14.010 1.00 55.84 106 LEU A CA 1
ATOM 867 C C . LEU A 1 106 ? -17.823 1.377 14.264 1.00 55.84 106 LEU A C 1
ATOM 869 O O . LEU A 1 106 ? -17.873 2.136 13.297 1.00 55.84 106 LEU A O 1
ATOM 873 N N . LYS A 1 107 ? -18.036 1.798 15.517 1.00 60.97 107 LYS A N 1
ATOM 874 C CA . LYS A 1 107 ? -18.311 3.201 15.870 1.00 60.97 107 LYS A CA 1
ATOM 875 C C . LYS A 1 107 ? -17.042 4.013 16.151 1.00 60.97 107 LYS A C 1
ATOM 877 O O . LYS A 1 107 ? -17.132 5.232 16.283 1.00 60.97 107 LYS A O 1
ATOM 882 N N . ASP A 1 108 ? -15.864 3.384 16.210 1.00 66.06 108 ASP A N 1
ATOM 883 C CA . ASP A 1 108 ? -14.618 4.114 16.455 1.00 66.06 108 ASP A CA 1
ATOM 884 C C . ASP A 1 108 ? -14.243 4.975 15.225 1.00 66.06 108 ASP A C 1
ATOM 886 O O . ASP A 1 108 ? -14.099 4.450 14.109 1.00 66.06 108 ASP A O 1
ATOM 890 N N . PRO A 1 109 ? -14.036 6.299 15.384 1.00 73.75 109 PRO A N 1
ATOM 891 C CA . PRO A 1 109 ? -13.607 7.174 14.292 1.00 73.75 109 PRO A CA 1
ATOM 892 C C . PRO A 1 109 ? -12.290 6.731 13.631 1.00 73.75 109 PRO A C 1
ATOM 894 O O . PRO A 1 109 ? -12.056 7.049 12.460 1.00 73.75 109 PRO A O 1
ATOM 897 N N . ILE A 1 110 ? -11.436 5.981 14.337 1.00 79.25 110 ILE A N 1
ATOM 898 C CA . ILE A 1 110 ? -10.220 5.397 13.766 1.00 79.25 110 ILE A CA 1
ATOM 899 C C . ILE A 1 110 ? -10.554 4.331 12.733 1.00 79.25 110 ILE A C 1
ATOM 901 O O . ILE A 1 110 ? -9.943 4.336 11.666 1.00 79.25 110 ILE A O 1
ATOM 905 N N . VAL A 1 111 ? -11.541 3.470 12.983 1.00 79.25 111 VAL A N 1
ATOM 906 C CA . VAL A 1 111 ? -11.936 2.425 12.027 1.00 79.25 111 VAL A CA 1
ATOM 907 C C . VAL A 1 111 ? -12.475 3.057 10.744 1.00 79.25 111 VAL A C 1
ATOM 909 O O . VAL A 1 111 ? -12.056 2.671 9.653 1.00 79.25 111 VAL A O 1
ATOM 912 N N . LYS A 1 112 ? -13.291 4.119 10.845 1.00 81.81 112 LYS A N 1
ATOM 913 C CA . LYS A 1 112 ? -13.742 4.898 9.672 1.00 81.81 112 LYS A CA 1
ATOM 914 C C . LYS A 1 112 ? -12.557 5.470 8.884 1.00 81.81 112 LYS A C 1
ATOM 916 O O . LYS A 1 112 ? -12.570 5.463 7.651 1.00 81.81 112 LYS A O 1
ATOM 921 N N . ARG A 1 113 ? -11.512 5.945 9.573 1.00 84.00 113 ARG A N 1
ATOM 922 C CA . ARG A 1 113 ? -10.299 6.466 8.926 1.00 84.00 113 ARG A CA 1
ATOM 923 C C . ARG A 1 113 ? -9.462 5.359 8.275 1.00 84.00 113 ARG A C 1
ATOM 925 O O . ARG A 1 113 ? -9.035 5.560 7.142 1.00 84.00 113 ARG A O 1
ATOM 932 N N . ILE A 1 114 ? -9.279 4.211 8.932 1.00 87.31 114 ILE A N 1
ATOM 933 C CA . ILE A 1 114 ? -8.584 3.040 8.368 1.00 87.31 114 ILE A CA 1
ATOM 934 C C . ILE A 1 114 ? -9.289 2.590 7.091 1.00 87.31 114 ILE A C 1
ATOM 936 O O . ILE A 1 114 ? -8.651 2.515 6.049 1.00 87.31 114 ILE A O 1
ATOM 940 N N . VAL A 1 115 ? -10.610 2.387 7.133 1.00 87.75 115 VAL A N 1
ATOM 941 C CA . VAL A 1 115 ? -11.395 1.970 5.960 1.00 87.75 115 VAL A CA 1
ATOM 942 C C . VAL A 1 115 ? -11.283 2.989 4.826 1.00 87.75 115 VAL A C 1
ATOM 944 O O . VAL A 1 115 ? -11.133 2.602 3.667 1.00 87.75 115 VAL A O 1
ATOM 947 N N . ARG A 1 116 ? -11.304 4.294 5.131 1.00 90.00 116 ARG A N 1
ATOM 948 C CA . ARG A 1 116 ? -11.123 5.347 4.120 1.00 90.00 116 ARG A CA 1
ATOM 949 C C . ARG A 1 116 ? -9.738 5.293 3.477 1.00 90.00 116 ARG A C 1
ATOM 951 O O . ARG A 1 116 ? -9.656 5.355 2.254 1.00 90.00 116 ARG A O 1
ATOM 958 N N . ILE A 1 117 ? -8.674 5.182 4.275 1.00 92.12 117 ILE A N 1
ATOM 959 C CA . ILE A 1 117 ? -7.299 5.065 3.768 1.00 92.12 117 ILE A CA 1
ATOM 960 C C . ILE A 1 117 ? -7.179 3.799 2.922 1.00 92.12 117 ILE A C 1
ATOM 962 O O . ILE A 1 117 ? -6.793 3.895 1.764 1.00 92.12 117 ILE A O 1
ATOM 966 N N . HIS A 1 118 ? -7.614 2.654 3.451 1.00 93.62 118 HIS A N 1
ATOM 967 C CA . HIS A 1 118 ? -7.602 1.371 2.756 1.00 93.62 118 HIS A CA 1
ATOM 968 C C . HIS A 1 118 ? -8.357 1.430 1.423 1.00 93.62 118 HIS A C 1
ATOM 970 O O . HIS A 1 118 ? -7.884 0.901 0.425 1.00 93.62 118 HIS A O 1
ATOM 976 N N . SER A 1 119 ? -9.493 2.133 1.370 1.00 92.19 119 SER A N 1
ATOM 977 C CA . SER A 1 119 ? -10.262 2.316 0.133 1.00 92.19 119 SER A CA 1
ATOM 978 C C . SER A 1 119 ? -9.507 3.137 -0.911 1.00 92.19 119 SER A C 1
ATOM 980 O O . SER A 1 119 ? -9.500 2.783 -2.087 1.00 92.19 119 SER A O 1
ATOM 982 N N . VAL A 1 120 ? -8.842 4.217 -0.491 1.00 93.31 120 VAL A N 1
ATOM 983 C CA . VAL A 1 120 ? -8.003 5.035 -1.381 1.00 93.31 120 VAL A CA 1
ATOM 984 C C . VAL A 1 120 ? -6.795 4.235 -1.868 1.00 93.31 120 VAL A C 1
ATOM 986 O O . VAL A 1 120 ? -6.518 4.226 -3.066 1.00 93.31 120 VAL A O 1
ATOM 989 N N . THR A 1 121 ? -6.113 3.519 -0.972 1.00 93.31 121 THR A N 1
ATOM 990 C CA . THR A 1 121 ? -4.994 2.636 -1.323 1.00 93.31 121 THR A CA 1
ATOM 991 C C . THR A 1 121 ? -5.448 1.524 -2.268 1.00 93.31 121 THR A C 1
ATOM 993 O O . THR A 1 121 ? -4.776 1.240 -3.255 1.00 93.31 121 THR A O 1
ATOM 996 N N . GLY A 1 122 ? -6.637 0.965 -2.042 1.00 92.94 122 GLY A N 1
ATOM 997 C CA . GLY A 1 122 ? -7.269 -0.021 -2.908 1.00 92.94 122 GLY A CA 1
ATOM 998 C C . GLY A 1 122 ? -7.540 0.500 -4.317 1.00 92.94 122 GLY A C 1
ATOM 999 O O . GLY A 1 122 ? -7.219 -0.175 -5.292 1.00 92.94 122 GLY A O 1
ATOM 1000 N N . LEU A 1 123 ? -8.035 1.728 -4.456 1.00 92.94 123 LEU A N 1
ATOM 1001 C CA . LEU A 1 123 ? -8.204 2.359 -5.769 1.00 92.94 123 LEU A CA 1
ATOM 1002 C C . LEU A 1 123 ? -6.858 2.607 -6.463 1.00 92.94 123 LEU A C 1
ATOM 1004 O O . LEU A 1 123 ? -6.706 2.291 -7.641 1.00 92.94 123 LEU A O 1
ATOM 1008 N N . LEU A 1 124 ? -5.858 3.109 -5.732 1.00 93.50 124 LEU A N 1
ATOM 1009 C CA . LEU A 1 124 ? -4.497 3.288 -6.253 1.00 93.50 124 LEU A CA 1
ATOM 1010 C C . LEU A 1 124 ? -3.857 1.959 -6.664 1.00 93.50 124 LEU A C 1
ATOM 1012 O O . LEU A 1 124 ? -3.063 1.918 -7.605 1.00 93.50 124 LEU A O 1
ATOM 1016 N N . SER A 1 125 ? -4.230 0.867 -6.000 1.00 94.94 125 SER A N 1
ATOM 1017 C CA . SER A 1 125 ? -3.709 -0.462 -6.292 1.00 94.94 125 SER A CA 1
ATOM 1018 C C . SER A 1 125 ? -4.110 -0.981 -7.676 1.00 94.94 125 SER A C 1
ATOM 1020 O O . SER A 1 125 ? -3.397 -1.781 -8.280 1.00 94.94 125 SER A O 1
ATOM 1022 N N . TYR A 1 126 ? -5.208 -0.462 -8.239 1.00 94.06 126 TYR A N 1
ATOM 1023 C CA . TYR A 1 126 ? -5.609 -0.756 -9.613 1.00 94.06 126 TYR A CA 1
ATOM 1024 C C . TYR A 1 126 ? -4.536 -0.340 -10.628 1.00 94.06 126 TYR A C 1
ATOM 1026 O O . TYR A 1 126 ? -4.242 -1.090 -11.557 1.00 94.06 126 TYR A O 1
ATOM 1034 N N . PHE A 1 127 ? -3.891 0.814 -10.419 1.00 93.75 127 PHE A N 1
ATOM 1035 C CA . PHE A 1 127 ? -2.820 1.290 -11.296 1.00 93.75 127 PHE A CA 1
ATOM 1036 C C . PHE A 1 127 ? -1.634 0.317 -11.334 1.00 93.75 127 PHE A C 1
ATOM 1038 O O . PHE A 1 127 ? -1.159 -0.020 -12.419 1.00 93.75 127 PHE A O 1
ATOM 1045 N N . GLY A 1 128 ? -1.188 -0.174 -10.173 1.00 92.88 128 GLY A N 1
ATOM 1046 C CA . GLY A 1 128 ? -0.083 -1.133 -10.084 1.00 92.88 128 GLY A CA 1
ATOM 1047 C C . GLY A 1 128 ? -0.393 -2.449 -10.786 1.00 92.88 128 GLY A C 1
ATOM 1048 O O . GLY A 1 128 ? 0.420 -2.931 -11.575 1.00 92.88 128 GLY A O 1
ATOM 1049 N N . GLY A 1 129 ? -1.599 -2.987 -10.579 1.00 93.94 129 GLY A N 1
ATOM 1050 C CA . GLY A 1 129 ? -2.045 -4.208 -11.250 1.00 93.94 129 GLY A CA 1
ATOM 1051 C C . GLY A 1 129 ? -2.107 -4.058 -12.773 1.00 93.94 129 GLY A C 1
ATOM 1052 O O . GLY A 1 129 ? -1.578 -4.903 -13.495 1.00 93.94 129 GLY A O 1
ATOM 1053 N N . VAL A 1 130 ? -2.668 -2.949 -13.273 1.00 94.00 130 VAL A N 1
ATOM 1054 C CA . VAL A 1 130 ? -2.701 -2.649 -14.717 1.00 94.00 130 VAL A CA 1
ATOM 1055 C C . VAL A 1 130 ? -1.289 -2.516 -15.286 1.00 94.00 130 VAL A C 1
ATOM 1057 O O . VAL A 1 130 ? -1.003 -3.064 -16.348 1.00 94.00 130 VAL A O 1
ATOM 1060 N N . LYS A 1 131 ? -0.377 -1.839 -14.582 1.00 92.88 131 LYS A N 1
ATOM 1061 C CA . LYS A 1 131 ? 1.019 -1.711 -15.015 1.00 92.88 131 LYS A CA 1
ATOM 1062 C C . LYS A 1 131 ? 1.737 -3.056 -15.077 1.00 92.88 131 LYS A C 1
ATOM 1064 O O . LYS A 1 131 ? 2.395 -3.335 -16.074 1.00 92.88 131 LYS A O 1
ATOM 1069 N N . CYS A 1 132 ? 1.555 -3.914 -14.075 1.00 93.81 132 CYS A N 1
ATOM 1070 C CA . CYS A 1 132 ? 2.107 -5.269 -14.095 1.00 93.81 132 CYS A CA 1
ATOM 1071 C C . CYS A 1 132 ? 1.541 -6.091 -15.267 1.00 93.81 132 CYS A C 1
ATOM 1073 O O . CYS A 1 132 ? 2.290 -6.770 -15.964 1.00 93.81 132 CYS A O 1
ATOM 1075 N N . TYR A 1 133 ? 0.239 -5.983 -15.542 1.00 92.94 133 TYR A N 1
ATOM 1076 C CA . TYR A 1 133 ? -0.392 -6.635 -16.692 1.00 92.94 133 TYR A CA 1
ATOM 1077 C C . TYR A 1 133 ? 0.182 -6.156 -18.037 1.00 92.94 133 TYR A C 1
ATOM 1079 O O . TYR A 1 133 ? 0.477 -6.972 -18.910 1.00 92.94 133 TYR A O 1
ATOM 1087 N N . LEU A 1 134 ? 0.404 -4.846 -18.195 1.00 91.94 134 LEU A N 1
ATOM 1088 C CA . LEU A 1 134 ? 1.018 -4.282 -19.402 1.00 91.94 134 LEU A CA 1
ATOM 1089 C C . LEU A 1 134 ? 2.464 -4.752 -19.597 1.00 91.94 134 LEU A C 1
ATOM 1091 O O . LEU A 1 134 ? 2.844 -5.055 -20.724 1.00 91.94 134 LEU A O 1
ATOM 1095 N N . ILE A 1 135 ? 3.247 -4.867 -18.520 1.00 90.12 135 ILE A N 1
ATOM 1096 C CA . ILE A 1 135 ? 4.614 -5.409 -18.577 1.00 90.12 135 ILE A CA 1
ATOM 1097 C C . ILE A 1 135 ? 4.601 -6.864 -19.066 1.00 90.12 135 ILE A C 1
ATOM 1099 O O . ILE A 1 135 ? 5.408 -7.220 -19.925 1.00 90.12 135 ILE A O 1
ATOM 1103 N N . LEU A 1 136 ? 3.661 -7.684 -18.577 1.00 89.12 136 LEU A N 1
ATOM 1104 C CA . LEU A 1 136 ? 3.524 -9.085 -18.991 1.00 89.12 136 LEU A CA 1
ATOM 1105 C C . LEU A 1 136 ? 3.206 -9.226 -20.484 1.00 89.12 136 LEU A C 1
ATOM 1107 O O . LEU A 1 136 ? 3.841 -10.024 -21.167 1.00 89.12 136 LEU A O 1
ATOM 1111 N N . ILE A 1 137 ? 2.246 -8.453 -20.999 1.00 91.19 137 ILE A N 1
ATOM 1112 C CA . ILE A 1 137 ? 1.835 -8.540 -22.412 1.00 91.19 137 ILE A CA 1
ATOM 1113 C C . ILE A 1 137 ? 2.847 -7.875 -23.339 1.00 91.19 137 ILE A C 1
ATOM 1115 O O . ILE A 1 137 ? 3.096 -8.364 -24.437 1.00 91.19 137 ILE A O 1
ATOM 1119 N N . GLY A 1 138 ? 3.440 -6.766 -22.902 1.00 82.88 138 GLY A N 1
ATOM 1120 C CA . GLY A 1 138 ? 4.464 -6.055 -23.656 1.00 82.88 138 GLY A CA 1
ATOM 1121 C C . GLY A 1 138 ? 5.804 -6.786 -23.695 1.00 82.88 138 GLY A C 1
ATOM 1122 O O . GLY A 1 138 ? 6.667 -6.400 -24.480 1.00 82.88 138 GLY A O 1
ATOM 1123 N N . SER A 1 139 ? 5.999 -7.830 -22.876 1.00 76.75 139 SER A N 1
ATOM 1124 C CA . SER A 1 139 ? 7.291 -8.501 -22.658 1.00 76.75 139 SER A CA 1
ATOM 1125 C C . SER A 1 139 ? 8.415 -7.525 -22.282 1.00 76.75 139 SER A C 1
ATOM 1127 O O . SER A 1 139 ? 9.570 -7.688 -22.671 1.00 76.75 139 SER A O 1
ATOM 1129 N N . TRP A 1 140 ? 8.068 -6.468 -21.540 1.00 81.25 140 TRP A N 1
ATOM 1130 C CA . TRP A 1 140 ? 9.030 -5.447 -21.133 1.00 81.25 140 TRP A CA 1
ATOM 1131 C C . TRP A 1 140 ? 9.926 -5.990 -20.027 1.00 81.25 140 TRP A C 1
ATOM 1133 O O . TRP A 1 140 ? 9.459 -6.646 -19.094 1.00 81.25 140 TRP A O 1
ATOM 1143 N N . TRP A 1 141 ? 11.222 -5.702 -20.114 1.00 78.88 141 TRP A N 1
ATOM 1144 C CA . TRP A 1 141 ? 12.144 -6.074 -19.053 1.00 78.88 141 TRP A CA 1
ATOM 1145 C C . TRP A 1 141 ? 11.873 -5.216 -17.813 1.00 78.88 141 TRP A C 1
ATOM 1147 O O . TRP A 1 141 ? 11.888 -3.988 -17.874 1.00 78.88 141 TRP A O 1
ATOM 1157 N N . CYS A 1 142 ? 11.598 -5.872 -16.689 1.00 85.19 142 CYS A N 1
ATOM 1158 C CA . CYS A 1 142 ? 11.499 -5.239 -15.383 1.00 85.19 142 CYS A CA 1
ATOM 1159 C C . CYS A 1 142 ? 12.077 -6.179 -14.330 1.00 85.19 142 CYS A C 1
ATOM 1161 O O . CYS A 1 142 ? 11.858 -7.393 -14.361 1.00 85.19 142 CYS A O 1
ATOM 1163 N N . SER A 1 143 ? 12.791 -5.599 -13.372 1.00 86.50 143 SER A N 1
ATOM 1164 C CA . SER A 1 143 ? 13.305 -6.316 -12.215 1.00 86.50 143 SER A CA 1
ATOM 1165 C C . SER A 1 143 ? 12.194 -7.031 -11.440 1.00 86.50 143 SER A C 1
ATOM 1167 O O . SER A 1 143 ? 11.180 -6.436 -11.057 1.00 86.50 143 SER A O 1
ATOM 1169 N N . GLY A 1 144 ? 12.418 -8.312 -11.128 1.00 86.31 144 GLY A N 1
ATOM 1170 C CA . GLY A 1 144 ? 11.505 -9.108 -10.303 1.00 86.31 144 GLY A CA 1
ATOM 1171 C C . GLY A 1 144 ? 11.285 -8.519 -8.904 1.00 86.31 144 GLY A C 1
ATOM 1172 O O . GLY A 1 144 ? 10.228 -8.733 -8.316 1.00 86.31 144 GLY A O 1
ATOM 1173 N N . MET A 1 145 ? 12.240 -7.723 -8.410 1.00 88.31 145 MET A N 1
ATOM 1174 C CA . MET A 1 145 ? 12.160 -7.023 -7.123 1.00 88.31 145 MET A CA 1
ATOM 1175 C C . MET A 1 145 ? 11.149 -5.870 -7.118 1.00 88.31 145 MET A C 1
ATOM 1177 O O . MET A 1 145 ? 10.715 -5.460 -6.048 1.00 88.31 145 MET A O 1
ATOM 1181 N N . VAL A 1 146 ? 10.755 -5.363 -8.289 1.00 89.44 146 VAL A N 1
ATOM 1182 C CA . VAL A 1 146 ? 9.696 -4.351 -8.435 1.00 89.44 146 VAL A CA 1
ATOM 1183 C C . VAL A 1 146 ? 8.402 -5.017 -8.877 1.00 89.44 146 VAL A C 1
ATOM 1185 O O . VAL A 1 146 ? 7.346 -4.777 -8.291 1.00 89.44 146 VAL A O 1
ATOM 1188 N N . PHE A 1 147 ? 8.485 -5.897 -9.877 1.00 92.44 147 PHE A N 1
ATOM 1189 C CA . PHE A 1 147 ? 7.323 -6.535 -10.484 1.00 92.44 147 PHE A CA 1
ATOM 1190 C C . PHE A 1 147 ? 6.521 -7.382 -9.487 1.00 92.44 147 PHE A C 1
ATOM 1192 O O . PHE A 1 147 ? 5.327 -7.146 -9.300 1.00 92.44 147 PHE A O 1
ATOM 1199 N N . TRP A 1 148 ? 7.162 -8.347 -8.814 1.00 92.75 148 TRP A N 1
ATOM 1200 C CA . TRP A 1 148 ? 6.445 -9.288 -7.948 1.00 92.75 148 TRP A CA 1
ATOM 1201 C C . TRP A 1 148 ? 5.810 -8.612 -6.734 1.00 92.75 148 TRP A C 1
ATOM 1203 O O . TRP A 1 148 ? 4.619 -8.838 -6.504 1.00 92.75 148 TRP A O 1
ATOM 1213 N N . PRO A 1 149 ? 6.516 -7.748 -5.980 1.00 93.88 149 PRO A N 1
ATOM 1214 C CA . PRO A 1 149 ? 5.890 -7.051 -4.862 1.00 93.88 149 PRO A CA 1
ATOM 1215 C C . PRO A 1 149 ? 4.748 -6.134 -5.302 1.00 93.88 149 PRO A C 1
ATOM 1217 O O . PRO A 1 149 ? 3.723 -6.084 -4.626 1.00 93.88 149 PRO A O 1
ATOM 1220 N N . SER A 1 150 ? 4.886 -5.461 -6.450 1.00 94.06 150 SER A N 1
ATOM 1221 C CA . SER A 1 150 ? 3.836 -4.596 -7.000 1.00 94.06 150 SER A CA 1
ATOM 1222 C C . SER A 1 150 ? 2.585 -5.377 -7.397 1.00 94.06 150 SER A C 1
ATOM 1224 O O . SER A 1 150 ? 1.466 -4.948 -7.109 1.00 94.06 150 SER A O 1
ATOM 1226 N N . LEU A 1 151 ? 2.758 -6.550 -8.007 1.00 95.06 151 LEU A N 1
ATOM 1227 C CA . LEU A 1 151 ? 1.649 -7.431 -8.352 1.00 95.06 151 LEU A CA 1
ATOM 1228 C C . LEU A 1 151 ? 0.960 -7.974 -7.093 1.00 95.06 151 LEU A C 1
ATOM 1230 O O . LEU A 1 151 ? -0.260 -7.876 -6.972 1.00 95.06 151 LEU A O 1
ATOM 1234 N N . LEU A 1 152 ? 1.735 -8.502 -6.140 1.00 96.00 152 LEU A N 1
ATOM 1235 C CA . LEU A 1 152 ? 1.206 -9.095 -4.909 1.00 96.00 152 LEU A CA 1
ATOM 1236 C C . LEU A 1 152 ? 0.430 -8.081 -4.071 1.00 96.00 152 LEU A C 1
ATOM 1238 O O . LEU A 1 152 ? -0.673 -8.386 -3.619 1.00 96.00 152 LEU A O 1
ATOM 1242 N N . ILE A 1 153 ? 0.967 -6.872 -3.892 1.00 95.19 153 ILE A N 1
ATOM 1243 C CA . ILE A 1 153 ? 0.281 -5.843 -3.108 1.00 95.19 153 ILE A CA 1
ATOM 1244 C C . ILE A 1 153 ? -0.985 -5.358 -3.817 1.00 95.19 153 ILE A C 1
ATOM 1246 O O . ILE A 1 153 ? -2.004 -5.143 -3.166 1.00 95.19 153 ILE A O 1
ATOM 1250 N N . SER A 1 154 ? -0.963 -5.265 -5.151 1.00 96.25 154 SER A N 1
ATOM 1251 C CA . SER A 1 154 ? -2.154 -4.905 -5.927 1.00 96.25 154 SER A CA 1
ATOM 1252 C C . SER A 1 154 ? -3.265 -5.938 -5.754 1.00 96.25 154 SER A C 1
ATOM 1254 O O . SER A 1 154 ? -4.395 -5.585 -5.431 1.00 96.25 154 SER A O 1
ATOM 1256 N N . LEU A 1 155 ? -2.930 -7.225 -5.880 1.00 95.94 155 LEU A N 1
ATOM 1257 C CA . LEU A 1 155 ? -3.883 -8.316 -5.680 1.00 95.94 155 LEU A CA 1
ATOM 1258 C C . LEU A 1 155 ? -4.419 -8.361 -4.248 1.00 95.94 155 LEU A C 1
ATOM 1260 O O . LEU A 1 155 ? -5.622 -8.538 -4.061 1.00 95.94 155 LEU A O 1
ATOM 1264 N N . PHE A 1 156 ? -3.554 -8.167 -3.248 1.00 95.69 156 PHE A N 1
ATOM 1265 C CA . PHE A 1 156 ? -3.966 -8.089 -1.847 1.00 95.69 156 PHE A CA 1
ATOM 1266 C C . PHE A 1 156 ? -5.054 -7.029 -1.661 1.00 95.69 156 PHE A C 1
ATOM 1268 O O . PHE A 1 156 ? -6.141 -7.349 -1.183 1.00 95.69 156 PHE A O 1
ATOM 1275 N N . TYR A 1 157 ? -4.799 -5.803 -2.122 1.00 95.25 157 TYR A N 1
ATOM 1276 C CA . TYR A 1 157 ? -5.750 -4.705 -1.994 1.00 95.25 157 TYR A CA 1
ATOM 1277 C C . TYR A 1 157 ? -7.038 -4.921 -2.799 1.00 95.25 157 TYR A C 1
ATOM 1279 O O . TYR A 1 157 ? -8.109 -4.505 -2.365 1.00 95.25 157 TYR A O 1
ATOM 1287 N N . TRP A 1 158 ? -6.989 -5.597 -3.949 1.00 94.38 158 TRP A N 1
ATOM 1288 C CA . TRP A 1 158 ? -8.204 -5.939 -4.697 1.00 94.38 158 TRP A CA 1
ATOM 1289 C C . TRP A 1 158 ? -9.079 -6.934 -3.936 1.00 94.38 158 TRP A C 1
ATOM 1291 O O . TRP A 1 158 ? -10.294 -6.745 -3.845 1.00 94.38 158 TRP A O 1
ATOM 1301 N N . VAL A 1 159 ? -8.470 -7.971 -3.355 1.00 95.56 159 VAL A N 1
ATOM 1302 C CA . VAL A 1 159 ? -9.186 -8.987 -2.574 1.00 95.56 159 VAL A CA 1
ATOM 1303 C C . VAL A 1 159 ? -9.788 -8.375 -1.310 1.00 95.56 159 VAL A C 1
ATOM 1305 O O . VAL A 1 159 ? -10.961 -8.612 -1.015 1.00 95.56 159 VAL A O 1
ATOM 1308 N N . THR A 1 160 ? -9.033 -7.554 -0.578 1.00 93.62 160 THR A N 1
ATOM 1309 C CA . THR A 1 160 ? -9.538 -6.904 0.639 1.00 93.62 160 THR A CA 1
ATOM 1310 C C . THR A 1 160 ? -10.630 -5.882 0.330 1.00 93.62 160 THR A C 1
ATOM 1312 O O . THR A 1 160 ? -11.626 -5.823 1.051 1.00 93.62 160 THR A O 1
ATOM 1315 N N . MET A 1 161 ? -10.527 -5.146 -0.780 1.00 91.94 161 MET A N 1
ATOM 1316 C CA . MET A 1 161 ? -11.597 -4.256 -1.239 1.00 91.94 161 MET A CA 1
ATOM 1317 C C . MET A 1 161 ? -12.863 -5.020 -1.621 1.00 91.94 161 MET A C 1
ATOM 1319 O O . MET A 1 161 ? -13.957 -4.628 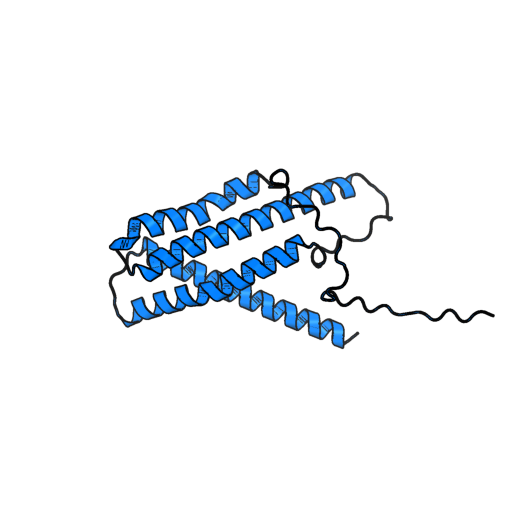-1.213 1.00 91.94 161 MET A O 1
ATOM 1323 N N . ALA A 1 162 ? -12.738 -6.135 -2.343 1.00 92.12 162 ALA A N 1
ATOM 1324 C CA . ALA A 1 162 ? -13.879 -6.991 -2.651 1.00 92.12 162 ALA A CA 1
ATOM 1325 C C . ALA A 1 162 ? -14.545 -7.510 -1.364 1.00 92.12 162 ALA A C 1
ATOM 1327 O O . ALA A 1 162 ? -15.770 -7.462 -1.238 1.00 92.12 162 ALA A O 1
ATOM 1328 N N . ALA A 1 163 ? -13.751 -7.925 -0.372 1.00 89.88 163 ALA A N 1
ATOM 1329 C CA . ALA A 1 163 ? -14.258 -8.354 0.928 1.00 89.88 163 ALA A CA 1
ATOM 1330 C C . ALA A 1 163 ? -15.007 -7.230 1.670 1.00 89.88 163 ALA A C 1
ATOM 1332 O O . ALA A 1 163 ? -16.094 -7.472 2.201 1.00 89.88 163 ALA A O 1
ATOM 1333 N N . LEU A 1 164 ? -14.486 -5.997 1.662 1.00 87.62 164 LEU A N 1
ATOM 1334 C CA . LEU A 1 164 ? -15.156 -4.830 2.251 1.00 87.62 164 LEU A CA 1
ATOM 1335 C C . LEU A 1 164 ? -16.499 -4.530 1.568 1.00 87.62 164 LEU A C 1
ATOM 1337 O O . LEU A 1 164 ? -17.496 -4.265 2.246 1.00 87.62 164 LEU A O 1
ATOM 1341 N N . VAL A 1 165 ? -16.563 -4.618 0.238 1.00 87.25 165 VAL A N 1
ATOM 1342 C CA . VAL A 1 165 ? -17.812 -4.424 -0.516 1.00 87.25 165 VAL A CA 1
ATOM 1343 C C . VAL A 1 165 ? -18.832 -5.510 -0.167 1.00 87.25 165 VAL A C 1
ATOM 1345 O O . VAL A 1 165 ? -19.969 -5.204 0.184 1.00 87.25 165 VAL A O 1
ATOM 1348 N N . VAL A 1 166 ? -18.430 -6.782 -0.169 1.00 88.69 166 VAL A N 1
ATOM 1349 C CA . VAL A 1 166 ? -19.327 -7.894 0.192 1.00 88.69 166 VAL A CA 1
ATOM 1350 C C . VAL A 1 166 ? -19.844 -7.747 1.627 1.00 88.69 166 VAL A C 1
ATOM 1352 O O . VAL A 1 166 ? -21.039 -7.931 1.882 1.00 88.69 166 VAL A O 1
ATOM 1355 N N . TYR A 1 167 ? -18.975 -7.371 2.568 1.00 83.94 167 TYR A N 1
ATOM 1356 C CA . TYR A 1 167 ? -19.351 -7.146 3.962 1.00 83.94 167 TYR A CA 1
ATOM 1357 C C . TYR A 1 167 ? -20.361 -5.999 4.114 1.00 83.94 167 TYR A C 1
ATOM 1359 O O . TYR A 1 167 ? -21.381 -6.153 4.793 1.00 83.94 167 TYR A O 1
ATOM 1367 N N . THR A 1 168 ? -20.124 -4.869 3.445 1.00 81.56 168 THR A N 1
ATOM 1368 C CA . THR A 1 168 ? -21.027 -3.707 3.496 1.00 81.56 168 THR A CA 1
ATOM 1369 C C . THR A 1 168 ? -22.381 -4.002 2.849 1.00 81.56 168 THR A C 1
ATOM 1371 O O . THR A 1 168 ? -23.415 -3.681 3.441 1.00 81.56 168 THR A O 1
ATOM 1374 N N . CYS A 1 169 ? -22.412 -4.704 1.711 1.00 77.75 169 CYS A N 1
ATOM 1375 C CA . CYS A 1 169 ? -23.652 -5.175 1.088 1.00 77.75 169 CYS A CA 1
ATOM 1376 C C . CYS A 1 169 ? -24.451 -6.104 2.016 1.00 77.75 169 CYS A C 1
ATOM 1378 O O . CYS A 1 169 ? -25.658 -5.920 2.192 1.00 77.75 169 CYS A O 1
ATOM 1380 N N . LYS A 1 170 ? -23.789 -7.072 2.666 1.00 78.69 170 LYS A N 1
ATOM 1381 C CA . LYS A 1 170 ? -24.442 -7.992 3.611 1.00 78.69 170 LYS A CA 1
ATOM 1382 C C . LYS A 1 170 ? -25.011 -7.259 4.830 1.00 78.69 170 LYS A C 1
ATOM 1384 O O . LYS A 1 170 ? -26.122 -7.566 5.259 1.00 78.69 170 LYS A O 1
ATOM 1389 N N . SER A 1 171 ? -24.272 -6.290 5.371 1.00 71.38 171 SER A N 1
ATOM 1390 C CA . SER A 1 171 ? -24.715 -5.472 6.507 1.00 71.38 171 SER A CA 1
ATOM 1391 C C . SER A 1 171 ? -25.959 -4.644 6.162 1.00 71.38 171 SER A C 1
ATOM 1393 O O . SER A 1 171 ? -26.937 -4.654 6.910 1.00 71.38 171 SER A O 1
ATOM 1395 N N . LYS A 1 172 ? -25.980 -4.010 4.980 1.00 68.00 172 LYS A N 1
ATOM 1396 C CA . LYS A 1 172 ? -27.131 -3.229 4.503 1.00 68.00 172 LYS A CA 1
ATOM 1397 C C . LYS A 1 172 ? -28.379 -4.092 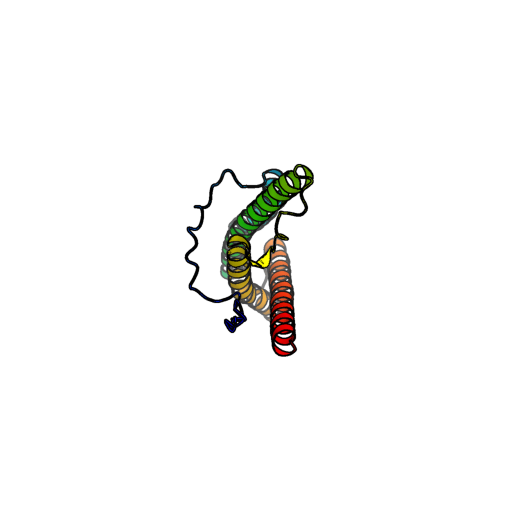4.301 1.00 68.00 172 LYS A C 1
ATOM 1399 O O . LYS A 1 172 ? -29.462 -3.692 4.715 1.00 68.00 172 LYS A O 1
ATOM 1404 N N . ASN A 1 173 ? -28.229 -5.293 3.739 1.00 62.31 173 ASN A N 1
ATOM 1405 C CA . ASN A 1 173 ? -29.349 -6.224 3.578 1.00 62.31 173 ASN A CA 1
ATOM 1406 C C . ASN A 1 173 ? -29.909 -6.707 4.920 1.00 62.31 173 ASN A C 1
ATOM 1408 O O . ASN A 1 173 ? -31.120 -6.823 5.059 1.00 62.31 173 ASN A O 1
ATOM 1412 N N . ARG A 1 174 ? -29.059 -6.929 5.933 1.00 57.44 174 ARG A N 1
ATOM 1413 C CA . ARG A 1 174 ? -29.526 -7.312 7.276 1.00 57.44 174 ARG A CA 1
ATOM 1414 C C . ARG A 1 174 ? -30.371 -6.210 7.930 1.00 57.44 174 ARG A C 1
ATOM 1416 O O . ARG A 1 174 ? -31.326 -6.531 8.620 1.00 57.44 174 ARG A O 1
ATOM 1423 N N . LYS A 1 175 ? -30.057 -4.935 7.677 1.00 54.03 175 LYS A N 1
ATOM 1424 C CA . LYS A 1 175 ? -30.830 -3.786 8.182 1.00 54.03 175 LYS A CA 1
ATOM 1425 C C . LYS A 1 175 ? -32.156 -3.533 7.459 1.00 54.03 175 LYS A C 1
ATOM 1427 O O . LYS A 1 175 ? -32.970 -2.804 7.994 1.00 54.03 175 LYS A O 1
ATOM 1432 N N . MET A 1 176 ? -32.361 -4.083 6.261 1.00 47.41 176 MET A N 1
ATOM 1433 C CA . MET A 1 176 ? -33.639 -3.964 5.537 1.00 47.41 176 MET A CA 1
ATOM 1434 C C . MET A 1 176 ? -34.640 -5.078 5.882 1.00 47.41 176 MET A C 1
ATOM 1436 O O . MET A 1 176 ? -35.792 -4.993 5.473 1.00 47.41 176 MET A O 1
ATOM 1440 N N . ILE A 1 177 ? -34.201 -6.138 6.569 1.00 46.47 177 ILE A N 1
ATOM 1441 C CA . ILE A 1 177 ? -35.025 -7.316 6.901 1.00 46.47 177 ILE A CA 1
ATOM 1442 C C . ILE A 1 177 ? -35.564 -7.248 8.346 1.00 46.47 177 ILE A C 1
ATOM 1444 O O . ILE A 1 177 ? -36.471 -8.002 8.691 1.00 46.47 177 ILE A O 1
ATOM 1448 N N . ILE A 1 178 ? -35.021 -6.351 9.175 1.00 42.28 178 ILE A N 1
ATOM 1449 C CA . ILE A 1 178 ? -35.480 -6.053 10.543 1.00 42.28 178 ILE A CA 1
ATOM 1450 C C . ILE A 1 178 ? -36.312 -4.775 10.487 1.00 42.28 178 ILE A C 1
ATOM 1452 O O . ILE A 1 178 ? -37.385 -4.751 11.124 1.00 42.28 178 ILE A O 1
#